Protein AF-A0A7Y0S1E7-F1 (afdb_monomer_lite)

Organism: Vibrio parahaemolyticus (NCBI:txid670)

pLDDT: mean 93.94, std 10.48, range [50.91, 98.62]

Secondary structure (DSSP, 8-state):
-----PPPP----B---------TT--EEEETTSS-B-TTS--EEEEEEEEE--SSEEEEEETTEEEEEEPTT--S----EEEEE---

Foldseek 3Di:
DDDDDDDDDFDWKDADDDDDDDDAQDKDKDQRCPVIDGPVRFWFLQQKDWDFAKPQWGWDGGSRMIITGGDHPDDDDIDTDMDTGGDD

Structure (mmCIF, N/CA/C/O backbone):
data_AF-A0A7Y0S1E7-F1
#
_entry.id   AF-A0A7Y0S1E7-F1
#
loop_
_atom_site.group_PDB
_atom_site.id
_atom_site.type_symbol
_atom_site.label_atom_id
_atom_site.label_alt_id
_atom_site.label_comp_id
_atom_site.label_asym_id
_atom_site.label_entity_id
_atom_site.label_seq_id
_atom_site.pdbx_PDB_ins_code
_atom_site.Cartn_x
_atom_site.Cartn_y
_atom_site.Cartn_z
_atom_site.occupancy
_atom_site.B_iso_or_equiv
_atom_site.auth_seq_id
_atom_site.auth_comp_id
_atom_site.auth_asym_id
_atom_site.auth_atom_id
_atom_site.pdbx_PDB_model_num
ATOM 1 N N . VAL A 1 1 ? 28.658 -16.354 -31.858 1.00 52.75 1 VAL A N 1
ATOM 2 C CA . VAL A 1 1 ? 27.503 -15.790 -31.127 1.00 52.75 1 VAL A CA 1
ATOM 3 C C . VAL A 1 1 ? 27.967 -14.476 -30.540 1.00 52.75 1 VAL A C 1
ATOM 5 O O . VAL A 1 1 ? 28.965 -14.486 -29.834 1.00 52.75 1 VAL A O 1
ATOM 8 N N . THR A 1 2 ? 27.340 -13.367 -30.910 1.00 50.91 2 THR A N 1
ATOM 9 C CA . THR A 1 2 ? 27.591 -12.049 -30.314 1.00 50.91 2 THR A CA 1
ATOM 10 C C . THR A 1 2 ? 26.370 -11.683 -29.489 1.00 50.91 2 THR A C 1
ATOM 12 O O . THR A 1 2 ? 25.259 -11.732 -30.010 1.00 50.91 2 THR A O 1
ATOM 15 N N . ASP A 1 3 ? 26.592 -11.373 -28.215 1.00 59.19 3 ASP A N 1
ATOM 16 C CA . ASP A 1 3 ? 25.580 -10.837 -27.311 1.00 59.19 3 ASP A CA 1
ATOM 17 C C . ASP A 1 3 ? 25.750 -9.317 -27.275 1.00 59.19 3 ASP A C 1
ATOM 19 O O . ASP A 1 3 ? 26.820 -8.811 -26.925 1.00 59.19 3 ASP A O 1
ATOM 23 N N . THR A 1 4 ? 24.738 -8.590 -27.735 1.00 63.47 4 THR A N 1
ATOM 24 C CA . THR A 1 4 ? 24.770 -7.128 -27.770 1.00 63.47 4 THR A CA 1
ATOM 25 C C . THR A 1 4 ? 23.977 -6.618 -26.578 1.00 63.47 4 THR A C 1
ATOM 27 O O . THR A 1 4 ? 22.757 -6.476 -26.648 1.00 63.47 4 THR A O 1
ATOM 30 N N . VAL A 1 5 ? 24.669 -6.314 -25.480 1.00 62.78 5 VAL A N 1
ATOM 31 C CA . VAL A 1 5 ? 24.045 -5.672 -24.318 1.00 62.78 5 VAL A CA 1
AT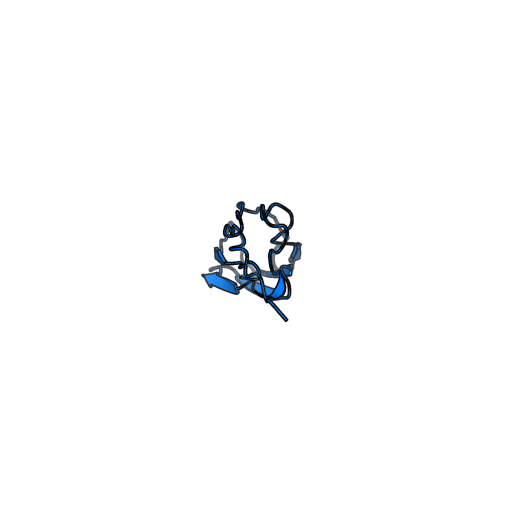OM 32 C C . VAL A 1 5 ? 23.755 -4.214 -24.664 1.00 62.78 5 VAL A C 1
ATOM 34 O O . VAL A 1 5 ? 24.666 -3.396 -24.796 1.00 62.78 5 VAL A O 1
ATOM 37 N N . THR A 1 6 ? 22.475 -3.882 -24.806 1.00 69.31 6 THR A N 1
ATOM 38 C CA . THR A 1 6 ? 22.023 -2.490 -24.904 1.00 69.31 6 THR A CA 1
ATOM 39 C C . THR A 1 6 ? 21.610 -2.043 -23.508 1.00 69.31 6 THR A C 1
ATOM 41 O O . THR A 1 6 ? 20.795 -2.705 -22.870 1.00 69.31 6 THR A O 1
ATOM 44 N N . LYS A 1 7 ? 22.179 -0.941 -23.004 1.00 69.44 7 LYS A N 1
ATOM 45 C CA . LYS A 1 7 ? 21.761 -0.359 -21.721 1.00 69.44 7 LYS A CA 1
ATOM 46 C C . LYS A 1 7 ? 20.280 0.019 -21.820 1.00 69.44 7 LYS A C 1
ATOM 48 O O . LYS A 1 7 ? 19.934 0.890 -22.617 1.00 69.44 7 LYS A O 1
ATOM 53 N N . ARG A 1 8 ? 19.422 -0.620 -21.021 1.00 75.38 8 ARG A N 1
ATOM 54 C CA . ARG A 1 8 ? 18.033 -0.183 -20.853 1.00 75.38 8 ARG A CA 1
ATOM 55 C C . A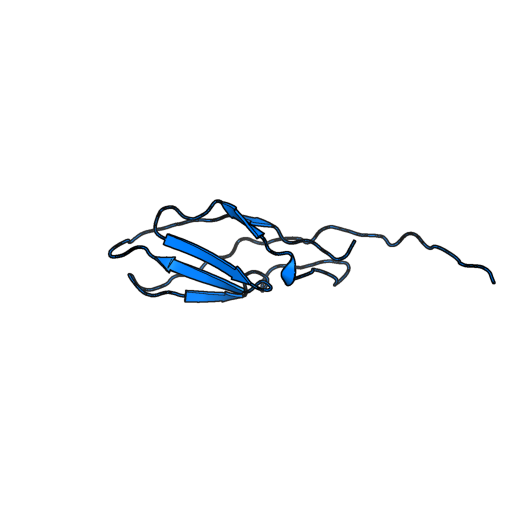RG A 1 8 ? 18.050 1.133 -20.071 1.00 75.38 8 ARG A C 1
ATOM 57 O O . ARG A 1 8 ? 18.778 1.259 -19.088 1.00 75.38 8 ARG A O 1
ATOM 64 N N . TYR A 1 9 ? 17.341 2.139 -20.573 1.00 84.44 9 TYR A N 1
ATOM 65 C CA . TYR A 1 9 ? 17.031 3.326 -19.783 1.00 84.44 9 TYR A CA 1
ATOM 66 C C . TYR A 1 9 ? 15.950 2.929 -18.786 1.00 84.44 9 TYR A C 1
ATOM 68 O O . TYR A 1 9 ? 14.942 2.372 -19.211 1.00 84.44 9 TYR A O 1
ATOM 76 N N . ASP A 1 10 ? 16.206 3.173 -17.510 1.00 89.06 10 ASP A N 1
ATOM 77 C CA . ASP A 1 10 ? 15.428 2.656 -16.393 1.00 89.06 10 ASP A CA 1
ATOM 78 C C . ASP A 1 10 ? 15.198 3.788 -15.392 1.00 89.06 10 ASP A C 1
ATOM 80 O O . ASP A 1 10 ? 16.126 4.563 -15.109 1.00 89.06 10 ASP A O 1
ATOM 84 N N . VAL A 1 11 ? 13.957 3.949 -14.951 1.00 94.25 11 VAL A N 1
ATOM 85 C CA . VAL A 1 11 ? 13.508 5.048 -14.099 1.00 94.25 11 VAL A CA 1
ATOM 86 C C . VAL A 1 11 ? 12.574 4.478 -13.054 1.00 94.25 11 VAL A C 1
ATOM 88 O O . VAL A 1 11 ? 11.551 3.924 -13.414 1.00 94.25 11 VAL A O 1
ATOM 91 N N . ALA A 1 12 ? 12.893 4.741 -11.787 1.00 95.00 12 ALA A N 1
ATOM 92 C CA . ALA A 1 12 ? 12.090 4.287 -10.663 1.00 95.00 12 ALA A CA 1
ATOM 93 C C . ALA A 1 12 ? 10.601 4.682 -10.782 1.00 95.00 12 ALA A C 1
ATOM 95 O O . ALA A 1 12 ? 10.297 5.781 -11.275 1.00 95.00 12 ALA A O 1
ATOM 96 N N . PRO A 1 13 ? 9.688 3.882 -10.197 1.00 97.44 13 PRO A N 1
ATOM 97 C CA . PRO A 1 13 ? 8.269 4.189 -10.191 1.00 97.44 13 PRO A CA 1
ATOM 98 C C . PRO A 1 13 ? 7.960 5.558 -9.584 1.00 97.44 13 PRO A C 1
ATOM 100 O O . PRO A 1 13 ? 8.530 5.972 -8.567 1.00 97.44 13 PRO A O 1
ATOM 103 N N . THR A 1 14 ? 6.999 6.247 -10.186 1.00 98.00 14 THR A N 1
A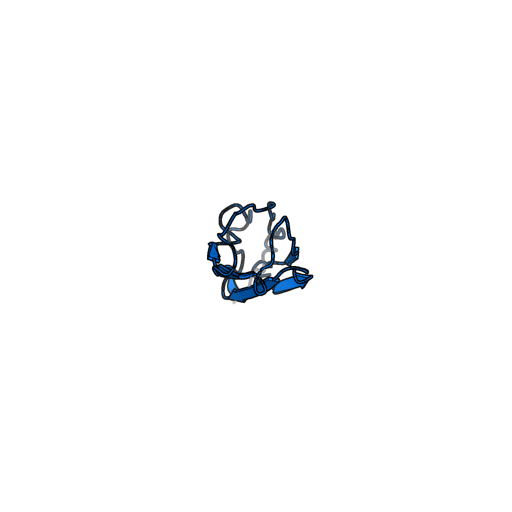TOM 104 C CA . THR A 1 14 ? 6.412 7.469 -9.640 1.00 98.00 14 THR A CA 1
ATOM 105 C C . THR A 1 14 ? 5.196 7.105 -8.800 1.00 98.00 14 THR A C 1
ATOM 107 O O . THR A 1 14 ? 4.182 6.660 -9.338 1.00 98.00 14 THR A O 1
ATOM 110 N N . VAL A 1 15 ? 5.312 7.330 -7.489 1.00 97.31 15 VAL A N 1
ATOM 111 C CA . VAL A 1 15 ? 4.230 7.114 -6.522 1.00 97.31 15 VAL A CA 1
ATOM 112 C C . VAL A 1 15 ? 3.404 8.379 -6.301 1.00 97.31 15 VAL A C 1
ATOM 114 O O . VAL A 1 15 ? 3.951 9.489 -6.294 1.00 97.31 15 VAL A O 1
ATOM 117 N N . VAL A 1 16 ? 2.100 8.220 -6.101 1.00 98.06 16 VAL A N 1
ATOM 118 C CA . VAL A 1 16 ? 1.151 9.312 -5.854 1.00 98.06 16 VAL A CA 1
ATOM 119 C C . VAL A 1 16 ? 0.376 9.041 -4.567 1.00 98.06 16 VAL A C 1
ATOM 121 O O . VAL A 1 16 ? -0.073 7.930 -4.320 1.00 98.06 16 VAL A O 1
ATOM 124 N N . ASP A 1 17 ? 0.190 10.074 -3.741 1.00 97.69 17 ASP A N 1
ATOM 125 C CA . ASP A 1 17 ? -0.524 9.934 -2.469 1.00 97.69 17 ASP A CA 1
ATOM 126 C C . ASP A 1 17 ? -1.973 9.449 -2.664 1.00 97.69 17 ASP A C 1
ATOM 128 O O . ASP A 1 17 ? -2.748 10.011 -3.448 1.00 97.69 17 ASP A O 1
ATOM 132 N N . ASP A 1 18 ? -2.356 8.445 -1.876 1.00 97.44 18 ASP A N 1
ATOM 133 C CA . ASP A 1 18 ? -3.714 7.915 -1.807 1.00 97.44 18 ASP A CA 1
ATOM 134 C C . ASP A 1 18 ? -4.526 8.522 -0.665 1.00 97.44 18 ASP A C 1
ATOM 136 O O . ASP A 1 18 ? -4.015 8.908 0.388 1.00 97.44 18 ASP A O 1
ATOM 140 N N . SER A 1 19 ? -5.848 8.511 -0.833 1.00 96.12 19 SER A N 1
ATOM 141 C CA . SER A 1 19 ? -6.775 8.777 0.263 1.00 96.12 19 SER A CA 1
ATOM 142 C C . SER A 1 19 ? -7.982 7.849 0.204 1.00 96.12 19 SER A C 1
ATOM 144 O O . SER A 1 19 ? -8.525 7.548 -0.859 1.00 96.12 19 SER A O 1
ATOM 146 N N . PHE A 1 20 ? -8.419 7.387 1.371 1.00 95.88 20 PHE A N 1
ATOM 147 C CA . PHE A 1 20 ? -9.625 6.588 1.526 1.00 95.88 20 PHE A CA 1
ATOM 148 C C . PHE A 1 20 ? -10.226 6.818 2.913 1.00 95.88 20 PHE A C 1
ATOM 150 O O . PHE A 1 20 ? -9.549 7.248 3.843 1.00 95.88 20 PHE A O 1
ATOM 157 N N . SER A 1 21 ? -11.506 6.492 3.057 1.00 96.81 21 SER A N 1
ATOM 158 C CA . SER A 1 21 ? -12.188 6.398 4.347 1.00 96.81 21 SER A CA 1
ATOM 159 C C . SER A 1 21 ? -12.708 4.982 4.576 1.00 96.81 21 SER A C 1
ATOM 161 O O . SER A 1 21 ? -12.960 4.238 3.621 1.00 96.81 21 SER A O 1
ATOM 163 N N . THR A 1 22 ? -12.860 4.611 5.841 1.00 97.31 22 THR A N 1
ATOM 164 C CA . THR A 1 22 ? -13.556 3.404 6.293 1.00 97.31 22 THR A CA 1
ATOM 165 C C . THR A 1 22 ? -14.390 3.754 7.524 1.00 97.31 22 THR A C 1
ATOM 167 O O . THR A 1 22 ? -14.149 4.791 8.146 1.00 97.31 22 THR A O 1
ATOM 170 N N . GLU A 1 23 ? -15.391 2.938 7.838 1.00 98.19 23 GLU A N 1
ATOM 171 C CA . GLU A 1 23 ? -16.127 3.053 9.100 1.00 98.19 23 GLU A CA 1
ATOM 172 C C . GLU A 1 23 ? -15.232 2.613 10.270 1.00 98.19 23 GLU A C 1
ATOM 174 O O . GLU A 1 23 ? -14.265 1.868 10.072 1.00 98.19 23 GLU A O 1
ATOM 179 N N . GLU A 1 24 ? -15.536 3.076 11.487 1.00 97.19 24 GLU A N 1
ATOM 180 C CA . GLU A 1 24 ? -14.838 2.578 12.677 1.00 97.19 24 GLU A CA 1
ATOM 181 C C . GLU A 1 24 ? -14.966 1.052 12.765 1.00 97.19 24 GLU A C 1
ATOM 183 O O . GLU A 1 24 ? -15.934 0.462 12.274 1.00 97.19 24 GLU A O 1
ATOM 188 N N . ASP A 1 25 ? -13.940 0.409 13.324 1.00 97.94 25 ASP A N 1
ATOM 189 C CA . ASP A 1 25 ? -13.863 -1.046 13.502 1.00 97.94 25 ASP A CA 1
ATOM 190 C C . ASP A 1 25 ? -14.019 -1.877 12.210 1.00 97.94 25 ASP A C 1
ATOM 192 O O . ASP A 1 25 ? -14.123 -3.105 12.248 1.00 97.94 25 ASP A O 1
ATOM 196 N N . THR A 1 26 ? -13.981 -1.225 11.043 1.00 98.19 26 THR A N 1
ATOM 197 C CA . THR A 1 26 ? -14.200 -1.856 9.743 1.00 98.19 26 THR A CA 1
ATOM 198 C C . THR A 1 26 ? -12.918 -1.832 8.927 1.00 98.19 26 THR A C 1
ATOM 200 O O . THR A 1 26 ? -12.434 -0.780 8.503 1.00 98.19 26 THR A O 1
ATOM 203 N N . ALA A 1 27 ? -12.363 -3.018 8.680 1.00 98.38 27 ALA A N 1
ATOM 204 C CA . ALA A 1 27 ? -11.205 -3.163 7.812 1.00 98.38 27 ALA A CA 1
ATOM 205 C C . ALA A 1 27 ? -11.565 -2.845 6.354 1.00 98.38 27 ALA A C 1
ATOM 207 O O . ALA A 1 27 ? -12.643 -3.198 5.870 1.00 98.38 27 ALA A O 1
ATOM 208 N N . LYS A 1 28 ? -10.630 -2.228 5.631 1.00 98.44 28 LYS A N 1
ATOM 209 C CA . LYS A 1 28 ? -10.801 -1.877 4.222 1.00 98.44 28 LYS A CA 1
ATOM 210 C C . LYS A 1 28 ? -9.614 -2.323 3.390 1.00 98.44 28 LYS A C 1
ATOM 212 O O . LYS A 1 28 ? -8.462 -2.088 3.751 1.00 98.44 28 LYS A O 1
ATOM 217 N N . GLN A 1 29 ? -9.931 -2.921 2.245 1.00 98.38 29 GLN A N 1
ATOM 218 C CA . GLN A 1 29 ? -8.965 -3.292 1.225 1.00 98.38 29 GLN A CA 1
ATOM 219 C C . GLN A 1 29 ? -9.038 -2.324 0.040 1.00 98.38 29 GLN A C 1
ATOM 221 O O . GLN A 1 29 ? -10.130 -1.926 -0.370 1.00 98.38 29 GLN A O 1
ATOM 226 N N . PHE A 1 30 ? -7.888 -1.953 -0.516 1.00 97.94 30 PHE A N 1
ATOM 227 C CA . PHE A 1 30 ? -7.805 -1.148 -1.734 1.00 97.94 30 PHE A CA 1
ATOM 228 C C . PHE A 1 30 ? -6.492 -1.413 -2.480 1.00 97.94 30 PHE A C 1
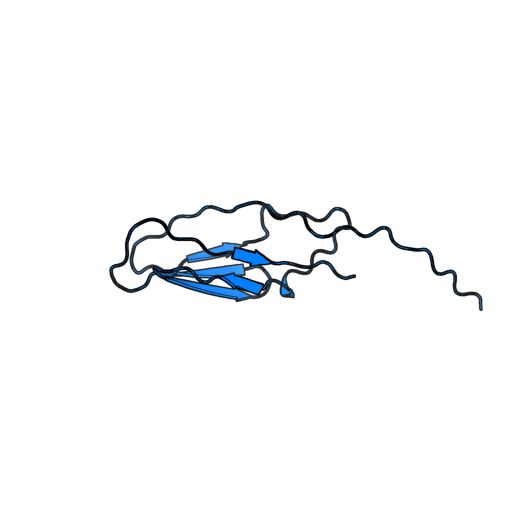ATOM 230 O O . PHE A 1 30 ? -5.513 -1.887 -1.901 1.00 97.94 30 PHE A O 1
ATOM 237 N N . ASN A 1 31 ? -6.495 -1.138 -3.785 1.00 98.06 31 ASN A N 1
ATOM 238 C CA . ASN A 1 31 ? -5.285 -1.187 -4.597 1.00 98.06 31 ASN A CA 1
ATOM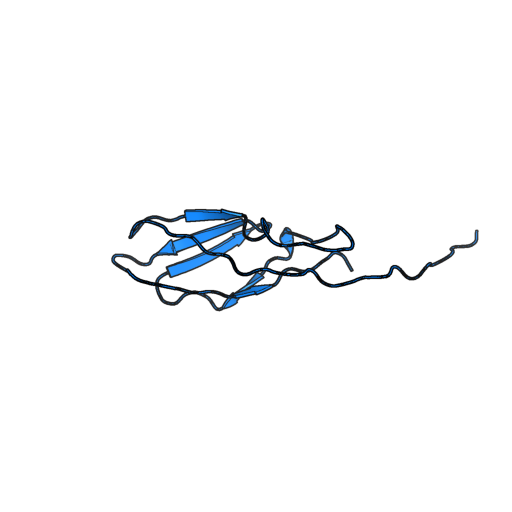 239 C C . ASN A 1 31 ? -4.488 0.098 -4.362 1.00 98.06 31 ASN A C 1
ATOM 241 O O . ASN A 1 31 ? -4.956 1.167 -4.743 1.00 98.06 31 ASN A O 1
ATOM 245 N N . LEU A 1 32 ? -3.324 -0.031 -3.730 1.00 98.06 32 LEU A N 1
ATOM 246 C CA . LEU A 1 32 ? -2.436 1.084 -3.408 1.00 98.06 32 LEU A CA 1
ATOM 247 C C . LEU A 1 32 ? -1.751 1.647 -4.653 1.00 98.06 32 LEU A C 1
ATOM 249 O O . LEU A 1 32 ? -1.424 2.812 -4.690 1.00 98.06 32 LEU A O 1
ATOM 253 N N . LEU A 1 33 ? -1.546 0.818 -5.679 1.00 98.06 33 LEU A N 1
ATOM 254 C CA . LEU A 1 33 ? -0.788 1.204 -6.870 1.00 98.06 33 LEU A CA 1
ATOM 255 C C . LEU A 1 33 ? -1.688 1.717 -8.003 1.00 98.06 33 LEU A C 1
ATOM 257 O O . LEU A 1 33 ? -1.275 1.759 -9.157 1.00 98.06 33 LEU A O 1
ATOM 261 N N . ALA A 1 34 ? -2.962 2.011 -7.725 1.00 98.06 34 ALA A N 1
ATOM 262 C CA . ALA A 1 34 ? -3.947 2.313 -8.767 1.00 98.06 34 ALA A CA 1
ATOM 263 C C . ALA A 1 34 ? -3.694 3.655 -9.479 1.00 98.06 34 ALA A C 1
ATOM 265 O O . ALA A 1 34 ? -4.100 3.823 -10.629 1.00 98.06 34 ALA A O 1
ATOM 266 N N . ASN A 1 35 ? -3.071 4.604 -8.785 1.00 97.94 35 ASN A N 1
ATOM 267 C CA . ASN A 1 35 ? -2.695 5.940 -9.252 1.00 97.94 35 ASN A CA 1
ATOM 268 C C . ASN A 1 35 ? -1.177 6.091 -9.477 1.00 97.94 35 ASN A C 1
ATOM 270 O O . ASN A 1 35 ? -0.737 7.159 -9.906 1.00 97.94 35 ASN A O 1
ATOM 274 N N . ASP A 1 36 ? -0.404 5.040 -9.213 1.00 98.00 36 ASP A N 1
ATOM 275 C CA . ASP A 1 36 ? 1.032 4.999 -9.444 1.00 98.00 36 ASP A CA 1
ATOM 276 C C . ASP A 1 36 ? 1.346 4.638 -10.891 1.00 98.00 36 ASP A C 1
ATOM 278 O O . ASP A 1 36 ? 0.541 4.040 -11.612 1.00 98.00 36 ASP A O 1
ATOM 282 N N . SER A 1 37 ? 2.547 4.993 -11.335 1.00 97.50 37 SER A N 1
ATOM 283 C CA . SER A 1 37 ? 2.978 4.696 -12.695 1.00 97.50 37 SER A CA 1
ATOM 284 C C . SER A 1 37 ? 4.474 4.488 -12.791 1.00 97.50 37 SER A C 1
ATOM 286 O O . SER A 1 37 ? 5.253 4.972 -11.972 1.00 97.50 37 SER A O 1
ATOM 288 N N . ASP A 1 38 ? 4.863 3.795 -13.847 1.00 96.94 38 ASP A N 1
ATOM 289 C CA . ASP A 1 38 ? 6.246 3.584 -14.206 1.00 96.94 38 ASP A CA 1
ATOM 290 C C . ASP A 1 38 ? 6.403 3.797 -15.715 1.00 96.94 38 ASP A C 1
ATOM 292 O O . ASP A 1 38 ? 5.578 3.341 -16.509 1.00 96.94 38 ASP A O 1
ATOM 296 N N . VAL A 1 39 ? 7.423 4.555 -16.123 1.00 96.00 39 VAL A N 1
ATOM 297 C CA . VAL A 1 39 ? 7.625 4.912 -17.541 1.00 96.00 39 VAL A CA 1
ATOM 298 C C . VAL A 1 39 ? 8.127 3.726 -18.366 1.00 96.00 39 VAL A C 1
ATOM 300 O O . VAL A 1 39 ? 7.986 3.712 -19.592 1.00 96.00 39 VAL A O 1
ATOM 303 N N . ASN A 1 40 ? 8.728 2.744 -17.701 1.00 94.31 40 ASN A N 1
ATOM 304 C CA . ASN A 1 40 ? 9.246 1.516 -18.270 1.00 94.31 40 ASN A CA 1
ATOM 305 C C . ASN A 1 40 ? 8.209 0.377 -18.271 1.00 94.31 40 ASN A C 1
ATOM 307 O O . ASN A 1 40 ? 8.474 -0.644 -18.913 1.00 94.31 40 ASN A O 1
ATOM 311 N N . ASP A 1 41 ? 7.045 0.597 -17.645 1.00 93.94 41 ASP A N 1
ATOM 312 C CA . ASP A 1 41 ? 5.912 -0.327 -17.486 1.00 93.94 41 ASP A CA 1
ATOM 313 C C . ASP A 1 41 ? 6.316 -1.662 -16.839 1.00 93.94 41 ASP A C 1
ATOM 315 O O . ASP A 1 41 ? 5.831 -2.736 -17.199 1.00 93.94 41 ASP A O 1
ATOM 319 N N . ASP A 1 42 ? 7.252 -1.612 -15.889 1.00 95.38 42 ASP A N 1
ATOM 320 C CA . ASP A 1 42 ? 7.745 -2.792 -15.172 1.00 95.38 42 ASP A CA 1
ATOM 321 C C . ASP A 1 42 ? 7.778 -2.626 -13.650 1.00 95.38 42 ASP A C 1
ATOM 323 O O . ASP A 1 42 ? 8.505 -3.335 -12.949 1.00 95.38 42 ASP A O 1
ATOM 327 N N . MET A 1 43 ? 6.896 -1.773 -13.123 1.00 97.12 43 MET A N 1
ATOM 328 C CA . MET A 1 43 ? 6.611 -1.704 -11.693 1.00 97.12 43 MET A CA 1
ATOM 329 C C . MET A 1 43 ? 6.212 -3.082 -11.143 1.00 97.12 43 MET A C 1
ATOM 331 O O . MET A 1 43 ? 5.279 -3.740 -11.612 1.00 97.12 43 MET A O 1
ATOM 335 N N . VAL A 1 44 ? 6.890 -3.520 -10.084 1.00 98.00 44 VAL A N 1
ATOM 336 C CA . VAL A 1 44 ? 6.707 -4.842 -9.486 1.00 98.00 44 VAL A CA 1
ATOM 337 C C . VAL A 1 44 ? 5.816 -4.724 -8.257 1.00 98.00 44 VAL A C 1
ATOM 339 O O . VAL A 1 44 ? 6.286 -4.455 -7.152 1.00 98.00 44 VAL A O 1
ATOM 342 N N . ALA A 1 45 ? 4.522 -5.001 -8.411 1.00 97.94 45 ALA A N 1
ATOM 343 C CA . ALA A 1 45 ? 3.556 -4.892 -7.313 1.00 97.94 45 ALA A CA 1
ATOM 344 C C . ALA A 1 45 ? 3.902 -5.759 -6.084 1.00 97.94 45 ALA A C 1
ATOM 346 O O . ALA A 1 45 ? 3.594 -5.402 -4.952 1.00 97.94 45 ALA A O 1
ATOM 347 N N . SER A 1 46 ? 4.578 -6.895 -6.259 1.00 98.06 46 SER A N 1
ATOM 348 C CA . SER A 1 46 ? 5.010 -7.742 -5.135 1.00 98.06 46 SER A CA 1
ATOM 349 C C . SER A 1 46 ? 6.165 -7.149 -4.317 1.00 98.06 46 SER A C 1
ATOM 351 O O . SER A 1 46 ? 6.432 -7.619 -3.213 1.00 98.06 46 SER A O 1
ATOM 353 N N . SER A 1 47 ? 6.836 -6.108 -4.819 1.00 98.06 47 SER A N 1
ATOM 354 C CA . SER A 1 47 ? 7.928 -5.419 -4.120 1.00 98.06 47 SER A CA 1
ATOM 355 C C . SER A 1 47 ? 7.441 -4.394 -3.090 1.00 98.06 47 SER A C 1
ATOM 357 O O . SER A 1 47 ? 8.245 -3.869 -2.309 1.00 98.06 47 SER A O 1
ATOM 359 N N . THR A 1 48 ? 6.133 -4.107 -3.064 1.00 98.19 48 THR A N 1
ATOM 360 C CA . THR A 1 48 ? 5.560 -3.115 -2.157 1.00 98.19 48 THR A CA 1
ATOM 361 C C . THR A 1 48 ? 5.857 -3.444 -0.701 1.00 98.19 48 THR A C 1
ATOM 363 O O . THR A 1 48 ? 5.589 -4.552 -0.236 1.00 98.19 48 THR A O 1
ATOM 366 N N . THR A 1 49 ? 6.372 -2.468 0.039 1.00 97.94 49 THR A N 1
ATOM 367 C CA . THR A 1 49 ? 6.721 -2.615 1.456 1.00 97.94 49 THR A CA 1
ATOM 368 C C . THR A 1 49 ? 6.243 -1.405 2.245 1.00 97.94 49 THR A C 1
ATOM 370 O O . THR A 1 49 ? 6.526 -0.272 1.858 1.00 97.94 49 THR A O 1
ATOM 373 N N . ILE A 1 50 ? 5.584 -1.637 3.383 1.00 98.19 50 ILE A N 1
ATOM 374 C CA . ILE A 1 50 ? 5.228 -0.578 4.338 1.00 98.19 50 ILE A CA 1
ATOM 375 C C . ILE A 1 50 ? 6.485 -0.117 5.079 1.00 98.19 50 ILE A C 1
ATOM 377 O O . ILE A 1 50 ? 7.228 -0.934 5.625 1.00 98.19 50 ILE A O 1
ATOM 381 N N . LYS A 1 51 ? 6.735 1.193 5.092 1.00 98.31 51 LYS A N 1
ATOM 382 C CA . LYS A 1 51 ? 7.879 1.816 5.774 1.00 98.31 51 LYS A CA 1
ATOM 383 C C . LYS A 1 51 ? 7.527 2.305 7.166 1.00 98.31 51 LYS A C 1
ATOM 385 O O . LYS A 1 51 ? 8.300 2.092 8.096 1.00 98.31 51 LYS A O 1
ATOM 390 N N . THR A 1 52 ? 6.366 2.929 7.309 1.00 98.44 52 THR A N 1
ATOM 391 C CA . THR A 1 52 ? 5.843 3.384 8.598 1.00 98.44 52 THR A CA 1
ATOM 392 C C . THR A 1 52 ? 4.433 2.867 8.756 1.00 98.44 52 THR A C 1
ATOM 394 O O . THR A 1 52 ? 3.652 2.956 7.815 1.00 98.44 52 THR A O 1
ATOM 397 N N . GLN A 1 53 ? 4.112 2.329 9.928 1.00 98.38 53 GLN A N 1
ATOM 398 C CA . GLN A 1 53 ? 2.742 1.944 10.238 1.00 98.38 53 GLN A CA 1
ATOM 399 C C . GLN A 1 53 ? 1.914 3.163 10.674 1.00 98.38 53 GLN A C 1
ATOM 401 O O . GLN A 1 53 ? 2.494 4.131 11.181 1.00 98.38 53 GLN A O 1
ATOM 406 N N . PRO A 1 54 ? 0.583 3.093 10.515 1.00 98.00 54 PRO A N 1
ATOM 407 C CA . PRO A 1 54 ? -0.344 4.017 11.148 1.00 98.00 54 PRO A CA 1
ATOM 408 C C . PRO A 1 54 ? -0.290 3.932 12.682 1.00 98.00 54 PRO A C 1
ATOM 410 O O . PRO A 1 54 ? 0.199 2.951 13.245 1.00 98.00 54 PRO A O 1
ATOM 413 N N . ILE A 1 55 ? -0.813 4.948 13.372 1.00 98.44 55 ILE A N 1
ATOM 414 C CA . ILE A 1 55 ? -0.880 4.983 14.848 1.00 98.44 55 ILE A CA 1
ATOM 415 C C . ILE A 1 55 ? -2.247 4.489 15.353 1.00 98.44 55 ILE A C 1
ATOM 417 O O . ILE A 1 55 ? -2.332 3.921 16.442 1.00 98.44 55 ILE A O 1
ATOM 421 N N . LYS A 1 56 ? -3.318 4.684 14.575 1.00 98.38 56 LYS A N 1
ATOM 422 C CA . LYS A 1 56 ? -4.716 4.377 14.944 1.00 98.38 56 LYS A CA 1
ATOM 423 C C . LYS A 1 56 ? -5.235 3.077 14.329 1.00 98.38 56 LYS A C 1
ATOM 425 O O . LYS A 1 56 ? -6.369 2.680 14.577 1.00 98.38 56 LYS A O 1
ATOM 430 N N . GLY A 1 57 ? -4.402 2.388 13.564 1.00 98.12 57 GLY A N 1
ATOM 431 C CA . GLY A 1 57 ? -4.6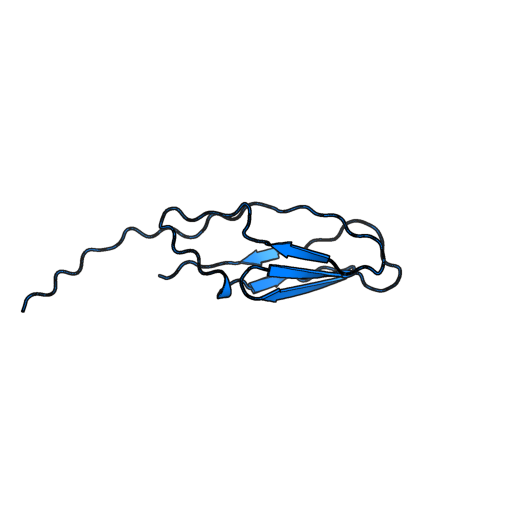95 1.080 13.004 1.00 98.12 57 GLY A CA 1
ATOM 432 C C . GLY A 1 57 ? -3.426 0.379 12.556 1.00 98.12 57 GLY A C 1
ATOM 433 O O . GLY A 1 57 ? -2.313 0.795 12.874 1.00 98.12 57 GLY A O 1
ATOM 434 N N . GLN A 1 58 ? -3.594 -0.688 11.788 1.00 98.50 58 GLN A N 1
ATOM 435 C CA . GLN A 1 58 ? -2.487 -1.401 11.166 1.00 98.50 58 GLN A CA 1
ATOM 436 C C . GLN A 1 58 ? -2.713 -1.577 9.674 1.00 98.50 58 GLN A C 1
ATOM 438 O O . GLN A 1 58 ? -3.836 -1.806 9.223 1.00 98.50 58 GLN A O 1
ATOM 443 N N . VAL A 1 59 ? -1.619 -1.507 8.917 1.00 98.56 59 VAL A N 1
ATOM 444 C CA . VAL A 1 59 ? -1.599 -1.818 7.492 1.00 98.56 59 VAL A CA 1
ATOM 445 C C . VAL A 1 59 ? -0.849 -3.119 7.254 1.00 98.56 59 VAL A C 1
ATOM 447 O O . VAL A 1 59 ? 0.259 -3.335 7.749 1.00 98.56 59 VAL A O 1
ATOM 450 N N . SER A 1 60 ? -1.446 -3.978 6.437 1.00 98.38 60 SER A N 1
ATOM 451 C CA . SER A 1 60 ? -0.758 -5.083 5.771 1.00 98.38 60 SER A CA 1
ATOM 452 C C . SER A 1 60 ? -0.847 -4.899 4.261 1.00 98.38 60 SER A C 1
ATOM 454 O O . SER A 1 60 ? -1.776 -4.260 3.763 1.00 98.38 60 SER A O 1
ATOM 456 N N . ILE A 1 61 ? 0.129 -5.434 3.531 1.00 98.38 61 ILE A N 1
ATOM 457 C CA . ILE A 1 61 ? 0.201 -5.295 2.079 1.00 98.38 61 ILE A CA 1
ATOM 458 C C . ILE A 1 61 ? 0.613 -6.608 1.426 1.00 98.38 61 ILE A C 1
ATOM 460 O O . ILE A 1 61 ? 1.470 -7.330 1.939 1.00 98.38 61 ILE A O 1
ATOM 464 N N . SER A 1 62 ? -0.003 -6.917 0.290 1.00 98.19 62 SER A N 1
ATOM 465 C CA . SER A 1 62 ? 0.373 -8.044 -0.558 1.00 98.19 62 SER A CA 1
ATOM 466 C C . SER A 1 62 ? 0.110 -7.694 -2.015 1.00 98.19 62 SER A C 1
ATOM 468 O O . SER A 1 62 ? -1.015 -7.352 -2.370 1.00 98.19 62 SER A O 1
ATOM 470 N N . ASN A 1 63 ? 1.145 -7.783 -2.854 1.00 97.50 63 ASN A N 1
ATOM 471 C CA . ASN A 1 63 ? 1.058 -7.511 -4.292 1.00 97.50 63 ASN A CA 1
ATOM 472 C C . ASN A 1 63 ? 0.367 -6.172 -4.618 1.00 97.50 63 ASN A C 1
ATOM 474 O O . ASN A 1 63 ? -0.566 -6.139 -5.415 1.00 97.50 63 ASN A O 1
ATOM 478 N N . GLY A 1 64 ? 0.779 -5.083 -3.959 1.00 97.44 64 GLY A N 1
ATOM 479 C CA . GLY A 1 64 ? 0.195 -3.751 -4.159 1.00 97.44 64 GLY A CA 1
ATOM 480 C C . GLY A 1 64 ? -1.206 -3.553 -3.572 1.00 97.44 64 GLY A C 1
ATOM 481 O O . GLY A 1 64 ? -1.739 -2.450 -3.622 1.00 97.44 64 GLY A O 1
ATOM 482 N N . VAL A 1 65 ? -1.811 -4.582 -2.975 1.00 98.38 65 VAL A N 1
ATOM 483 C CA . VAL A 1 65 ? -3.119 -4.476 -2.326 1.00 98.38 65 VAL A CA 1
ATOM 484 C C . VAL A 1 65 ? -2.931 -4.309 -0.825 1.00 98.38 65 VAL A C 1
ATOM 486 O O . VAL A 1 65 ? -2.369 -5.177 -0.151 1.00 98.38 65 VAL A O 1
ATOM 489 N N . VAL A 1 66 ? -3.425 -3.192 -0.300 1.00 98.38 66 VAL A N 1
ATOM 490 C CA . VAL A 1 66 ? -3.387 -2.856 1.124 1.00 98.38 66 VAL A CA 1
ATOM 491 C C . VAL A 1 66 ? -4.657 -3.324 1.811 1.00 98.38 66 VAL A C 1
ATOM 493 O O . VAL A 1 66 ? -5.747 -3.177 1.269 1.00 98.38 66 VAL A O 1
ATOM 496 N N . THR A 1 67 ? -4.515 -3.832 3.035 1.00 98.62 67 THR A N 1
ATOM 497 C CA . THR A 1 67 ? -5.603 -3.929 4.014 1.00 98.62 67 THR A CA 1
ATOM 498 C C . THR A 1 67 ? -5.275 -3.037 5.207 1.00 98.62 67 THR A C 1
ATOM 500 O O . THR A 1 67 ? -4.281 -3.284 5.895 1.00 98.62 67 THR A O 1
ATOM 503 N N . TYR A 1 68 ? -6.100 -2.017 5.441 1.00 98.62 68 TYR A N 1
ATOM 504 C CA . TYR A 1 68 ? -6.075 -1.198 6.653 1.00 98.62 68 TYR A CA 1
ATOM 505 C C . TYR A 1 68 ? -7.133 -1.697 7.634 1.00 98.62 68 TYR A C 1
ATOM 507 O O . TYR A 1 68 ? -8.295 -1.852 7.258 1.00 98.62 68 TYR A O 1
ATOM 515 N N . THR A 1 69 ? -6.736 -1.901 8.885 1.00 98.50 69 THR A N 1
ATOM 516 C CA . THR A 1 69 ? -7.625 -2.293 9.982 1.00 98.50 69 THR A CA 1
ATOM 517 C C . THR A 1 69 ? -7.496 -1.265 11.106 1.00 98.50 69 THR A C 1
ATOM 519 O O . THR A 1 69 ? -6.430 -1.217 11.730 1.00 98.50 69 THR A O 1
ATOM 522 N N . PRO A 1 70 ? -8.529 -0.441 11.372 1.00 98.62 70 PRO A N 1
ATOM 523 C CA . PRO A 1 70 ? -8.555 0.429 12.548 1.00 98.62 70 PRO A CA 1
ATOM 524 C C . PRO A 1 70 ? -8.394 -0.380 13.842 1.00 98.62 70 PRO A C 1
ATOM 526 O O . PRO A 1 70 ? -8.862 -1.518 13.927 1.00 98.62 70 PRO A O 1
ATOM 529 N N . ASN A 1 71 ? -7.755 0.194 14.860 1.00 98.50 71 ASN A N 1
ATOM 530 C CA . ASN A 1 71 ? -7.827 -0.359 16.212 1.00 98.50 71 ASN A CA 1
ATOM 531 C C . ASN A 1 71 ? -9.233 -0.112 16.787 1.00 98.50 71 ASN A C 1
ATOM 533 O O . ASN A 1 71 ? -9.901 0.846 16.404 1.00 98.50 71 ASN A O 1
ATOM 537 N N . ASN A 1 72 ? -9.662 -0.951 17.732 1.00 97.88 72 ASN A N 1
ATOM 538 C CA . ASN A 1 72 ? -11.016 -0.873 18.282 1.00 97.88 72 ASN A CA 1
ATOM 539 C C . ASN A 1 72 ? -11.347 0.516 18.854 1.00 97.88 72 ASN A C 1
ATOM 541 O O . ASN A 1 72 ? -10.634 1.001 19.738 1.00 97.88 72 ASN A O 1
ATOM 545 N N . ASN A 1 73 ? -12.491 1.073 18.457 1.00 97.69 73 ASN A N 1
ATOM 546 C CA . ASN A 1 73 ? -13.012 2.383 18.867 1.00 97.69 73 ASN A CA 1
ATOM 547 C C . ASN A 1 73 ? -12.112 3.581 18.489 1.00 97.69 73 ASN A C 1
ATOM 549 O O . ASN A 1 73 ? -12.213 4.647 19.105 1.00 97.69 73 ASN A O 1
ATOM 553 N N . GLU A 1 74 ? -11.210 3.435 17.514 1.00 97.81 74 GLU A N 1
ATOM 554 C CA . GLU A 1 74 ? -10.428 4.561 16.995 1.00 97.81 74 GLU A CA 1
ATOM 555 C C . GLU A 1 74 ? -11.194 5.350 15.928 1.00 97.81 74 GLU A C 1
ATOM 557 O O . GLU A 1 74 ? -11.843 4.801 15.041 1.00 97.81 74 GLU A O 1
ATOM 562 N N . THR A 1 75 ? -11.043 6.674 15.977 1.00 97.44 75 THR A N 1
ATOM 563 C CA . THR A 1 75 ? -11.586 7.607 14.981 1.00 97.44 75 THR A CA 1
ATOM 564 C C . THR A 1 75 ? -10.548 8.663 14.596 1.00 97.44 75 THR A C 1
ATOM 566 O O . THR A 1 75 ? -9.565 8.897 15.311 1.00 97.44 75 THR A O 1
ATOM 569 N N . GLY A 1 76 ? -10.769 9.334 13.464 1.00 96.94 76 GLY A N 1
ATOM 570 C CA . GLY A 1 76 ? -9.924 10.423 12.969 1.00 96.94 76 GLY A CA 1
ATOM 571 C C . GLY A 1 76 ? -9.021 10.019 11.804 1.00 96.94 76 GLY A C 1
ATOM 572 O O . GLY A 1 76 ? -9.241 9.004 11.152 1.00 96.94 76 GLY A O 1
ATOM 573 N N . THR A 1 77 ? -8.028 10.860 11.516 1.00 97.81 77 THR A N 1
ATOM 574 C CA . THR A 1 77 ? -7.079 10.656 10.413 1.00 97.81 77 THR A CA 1
ATOM 575 C C . THR A 1 77 ? -5.866 9.862 10.877 1.00 97.81 77 THR A C 1
ATOM 577 O O . THR A 1 77 ? -5.351 10.087 11.972 1.00 97.81 77 THR A O 1
ATOM 580 N N . ASP A 1 78 ? -5.388 8.983 10.006 1.00 97.69 78 ASP A N 1
ATOM 581 C CA . ASP A 1 78 ? -4.185 8.183 10.186 1.00 97.69 78 ASP A CA 1
ATOM 582 C C . ASP A 1 78 ? -3.345 8.225 8.904 1.00 97.69 78 ASP A C 1
ATOM 584 O O . ASP A 1 78 ? -3.854 8.607 7.845 1.00 97.69 78 ASP A O 1
ATOM 588 N N . SER A 1 79 ? -2.069 7.855 8.977 1.00 97.94 79 SER A N 1
ATOM 589 C CA . SER A 1 79 ? -1.201 7.826 7.796 1.00 97.94 79 SER A CA 1
ATOM 590 C C . SER A 1 79 ? -0.120 6.758 7.891 1.00 97.94 79 SER A C 1
ATOM 592 O O . SER A 1 79 ? 0.352 6.395 8.964 1.00 97.94 79 SER A O 1
ATOM 594 N N . PHE A 1 80 ? 0.287 6.250 6.735 1.00 98.50 80 PHE A N 1
ATOM 595 C CA . PHE A 1 80 ? 1.384 5.305 6.589 1.00 98.50 80 PHE A CA 1
ATOM 596 C C . PHE A 1 80 ? 2.179 5.671 5.336 1.00 98.50 80 PHE A C 1
ATOM 598 O O . PHE A 1 80 ? 1.697 6.409 4.480 1.00 98.50 80 PHE A O 1
ATOM 605 N N . THR A 1 81 ? 3.403 5.166 5.228 1.00 98.38 81 THR A N 1
ATOM 606 C CA . THR A 1 81 ? 4.236 5.347 4.032 1.00 98.38 81 THR A CA 1
ATOM 607 C C . THR A 1 81 ? 4.647 3.992 3.487 1.00 98.38 81 THR A C 1
ATOM 609 O O . THR A 1 81 ? 4.767 3.017 4.237 1.00 98.38 81 THR A O 1
ATOM 612 N N . TYR A 1 82 ? 4.880 3.918 2.182 1.00 98.38 82 TYR A N 1
ATOM 613 C CA . TYR A 1 82 ? 5.298 2.697 1.508 1.00 98.38 82 TYR A CA 1
ATOM 614 C C . TYR A 1 82 ? 6.381 2.986 0.469 1.00 98.38 82 TYR A C 1
ATOM 616 O O . TYR A 1 82 ? 6.686 4.132 0.150 1.00 98.38 82 TYR A O 1
ATOM 624 N N . THR A 1 83 ? 6.990 1.920 -0.035 1.00 97.94 83 THR A N 1
ATOM 625 C CA . THR A 1 83 ? 7.824 1.957 -1.239 1.00 97.94 83 THR A CA 1
ATOM 626 C C . THR A 1 83 ? 7.418 0.833 -2.169 1.00 97.94 83 THR A C 1
ATOM 628 O O . THR A 1 83 ? 7.108 -0.257 -1.685 1.00 97.94 83 THR A O 1
ATOM 631 N N . VAL A 1 84 ? 7.537 1.063 -3.468 1.00 98.19 84 VAL A N 1
ATOM 632 C CA . VAL A 1 84 ? 7.454 0.064 -4.536 1.00 98.19 84 VAL A CA 1
ATOM 633 C C . VAL A 1 84 ? 8.706 0.185 -5.409 1.00 98.19 84 VAL A C 1
ATOM 635 O O . VAL A 1 84 ? 9.354 1.231 -5.421 1.00 98.19 84 VAL A O 1
ATOM 638 N N . LYS A 1 85 ? 9.094 -0.907 -6.058 1.00 96.88 85 LYS A N 1
ATOM 639 C CA . LYS A 1 85 ? 10.215 -0.989 -6.995 1.00 96.88 85 LYS A CA 1
ATOM 640 C C . LYS A 1 85 ? 9.723 -1.475 -8.353 1.00 96.88 85 LYS A C 1
ATOM 642 O O . LYS A 1 85 ? 8.672 -2.110 -8.444 1.00 96.88 85 LYS A O 1
ATOM 647 N N . ASP A 1 86 ? 10.517 -1.205 -9.364 1.00 95.06 86 ASP A N 1
ATOM 648 C CA . ASP A 1 86 ? 10.508 -1.796 -10.696 1.00 95.06 86 ASP A CA 1
ATOM 649 C C . ASP A 1 86 ? 11.389 -3.062 -10.736 1.00 95.06 86 ASP A C 1
ATOM 651 O O . ASP A 1 86 ? 11.787 -3.623 -9.703 1.00 95.06 86 ASP A O 1
ATOM 655 N N . ALA A 1 87 ? 11.581 -3.600 -11.938 1.00 89.62 87 ALA A N 1
ATOM 656 C CA . ALA A 1 87 ? 12.219 -4.889 -12.164 1.00 89.62 87 ALA A CA 1
ATOM 657 C C . ALA A 1 87 ? 13.759 -4.838 -12.241 1.00 89.62 87 ALA A C 1
ATOM 659 O O . ALA A 1 87 ? 14.363 -5.912 -12.375 1.00 89.62 87 ALA A O 1
ATOM 660 N N . LEU A 1 88 ? 14.397 -3.658 -12.186 1.00 79.62 88 LEU A N 1
ATOM 661 C CA . LEU A 1 88 ? 15.829 -3.475 -12.475 1.00 79.62 88 LEU A CA 1
ATOM 662 C C . LEU A 1 88 ? 16.578 -2.531 -11.520 1.00 79.62 88 LEU A C 1
ATOM 664 O O . LEU A 1 88 ? 15.959 -1.713 -10.821 1.00 79.62 88 LEU A O 1
#

Sequence (88 aa):
VTDTVTKRYDVAPTVVDDSFSTEEDTAKQFNLLANDSDVNDDMVASSTTIKTQPIKGQVSISNGVVTYTPNNNETGTDSFTYTVKDAL

Radius of gyration: 16.94 Å; chains: 1; bounding box: 44×26×50 Å